Protein AF-A0A7V5UK46-F1 (afdb_monomer_lite)

Foldseek 3Di:
DDDDDDDDDDPPPPPPPPPPPDPPVCPVLVVVLVVLVVLLVVLLVLLQVLQVQLVVLVVVDPPPPPPPSPVSSVVSLVSSQVSLVVSLVSQVVNVVSDPDHDDPVVVVSSPCSSCVSVVVVVVVVVD

pLDDT: mean 83.52, std 14.45, range [47.12, 97.06]

Radius of gyration: 27.58 Å; chains: 1; bounding box: 98×48×51 Å

Structure (mmCIF, N/CA/C/O backbone):
data_AF-A0A7V5UK46-F1
#
_entry.id   AF-A0A7V5UK46-F1
#
loop_
_atom_site.group_PDB
_atom_site.id
_atom_site.type_symbol
_atom_site.label_atom_id
_atom_site.label_alt_id
_atom_site.label_comp_id
_atom_site.label_asym_id
_atom_site.label_entity_id
_atom_site.label_seq_id
_atom_site.pdbx_PDB_ins_code
_atom_site.Cartn_x
_atom_site.Cartn_y
_atom_site.Cartn_z
_atom_site.occupancy
_atom_site.B_iso_or_equiv
_atom_site.auth_seq_id
_atom_site.auth_comp_id
_atom_site.auth_asym_id
_atom_site.auth_atom_id
_atom_site.pdbx_PDB_model_num
ATOM 1 N N . MET A 1 1 ? -76.434 32.310 26.514 1.00 47.12 1 MET A N 1
ATOM 2 C CA . MET A 1 1 ? -75.711 31.251 25.765 1.00 47.12 1 MET A CA 1
ATOM 3 C C . MET A 1 1 ? -74.793 31.930 24.742 1.00 47.12 1 MET A C 1
ATOM 5 O O . MET A 1 1 ? -75.267 32.374 23.716 1.00 47.12 1 MET A O 1
ATOM 9 N N . SER A 1 2 ? -73.581 32.357 25.099 1.00 61.62 2 SER A N 1
ATOM 10 C CA . SER A 1 2 ? -72.317 31.595 25.098 1.00 61.62 2 SER A CA 1
ATOM 11 C C . SER A 1 2 ? -71.943 30.988 23.733 1.00 61.62 2 SER A C 1
ATOM 13 O O . SER A 1 2 ? -72.336 29.866 23.425 1.00 61.62 2 SER A O 1
ATOM 15 N N . ARG A 1 3 ? -71.132 31.702 22.932 1.00 56.75 3 ARG A N 1
ATOM 16 C CA . ARG A 1 3 ? -70.264 31.085 21.913 1.00 56.75 3 ARG A CA 1
ATOM 17 C C . ARG A 1 3 ? -68.846 31.657 21.991 1.00 56.75 3 ARG A C 1
ATOM 19 O O . ARG A 1 3 ? -68.594 32.849 21.865 1.00 56.75 3 ARG A O 1
ATOM 26 N N . LYS A 1 4 ? -67.960 30.718 22.300 1.00 59.72 4 LYS A N 1
ATOM 27 C CA . LYS A 1 4 ? -66.583 30.776 22.787 1.00 59.72 4 LYS A CA 1
ATOM 28 C C . LYS A 1 4 ? -65.601 31.147 21.665 1.00 59.72 4 LYS A C 1
ATOM 30 O O . LYS A 1 4 ? -65.616 30.521 20.607 1.00 59.72 4 LYS A O 1
ATOM 35 N N . LYS A 1 5 ? -64.730 32.132 21.917 1.00 61.88 5 LYS A N 1
ATOM 36 C CA . LYS A 1 5 ? -63.604 32.529 21.050 1.00 61.88 5 LYS A CA 1
ATOM 37 C C . LYS A 1 5 ? -62.607 31.368 20.911 1.00 61.88 5 LYS A C 1
ATOM 39 O O . LYS A 1 5 ? -62.155 30.830 21.919 1.00 61.88 5 LYS A O 1
ATOM 44 N N . ARG A 1 6 ? -62.251 30.996 19.676 1.00 60.44 6 ARG A N 1
ATOM 45 C CA . ARG A 1 6 ? -61.139 30.079 19.370 1.00 60.44 6 ARG A CA 1
ATOM 46 C C . ARG A 1 6 ? -59.929 30.902 18.937 1.00 60.44 6 ARG A C 1
ATOM 48 O O . ARG A 1 6 ? -59.881 31.400 17.820 1.00 60.44 6 ARG A O 1
ATOM 55 N N . THR A 1 7 ? -58.972 31.047 19.842 1.00 58.59 7 THR A N 1
ATOM 56 C CA . THR A 1 7 ? -57.622 31.539 19.568 1.00 58.59 7 THR A CA 1
ATOM 57 C C . THR A 1 7 ? -56.774 30.377 19.060 1.00 58.59 7 THR A C 1
ATOM 59 O O . THR A 1 7 ? -56.505 29.412 19.773 1.00 58.59 7 THR A O 1
ATOM 62 N N . THR A 1 8 ? -56.383 30.442 17.793 1.00 60.94 8 THR A N 1
ATOM 63 C CA . THR A 1 8 ? -55.507 29.470 17.135 1.00 60.94 8 THR A CA 1
ATOM 64 C C . THR A 1 8 ? -54.071 29.697 17.602 1.00 60.94 8 THR A C 1
ATOM 66 O O . THR A 1 8 ? -53.369 30.589 17.127 1.00 60.94 8 THR A O 1
ATOM 69 N N . GLY A 1 9 ? -53.645 28.895 18.578 1.00 54.38 9 GLY A N 1
ATOM 70 C CA . GLY A 1 9 ? -52.263 28.828 19.039 1.00 54.38 9 GLY A CA 1
ATOM 71 C C . GLY A 1 9 ? -51.350 28.324 17.924 1.00 54.38 9 GLY A C 1
ATOM 72 O O . GLY A 1 9 ? -51.448 27.180 17.482 1.00 54.38 9 GLY A O 1
ATOM 73 N N . ARG A 1 10 ? -50.459 29.198 17.458 1.00 59.38 10 ARG A N 1
ATOM 74 C CA . ARG A 1 10 ? -49.417 28.895 16.478 1.00 59.38 10 ARG A CA 1
ATOM 75 C C . ARG A 1 10 ? -48.348 28.049 17.181 1.00 59.38 10 ARG A C 1
ATOM 77 O O . ARG A 1 10 ? -47.556 28.563 17.964 1.00 59.38 10 ARG A O 1
ATOM 84 N N . SER A 1 11 ? -48.374 26.740 16.943 1.00 59.72 11 SER A N 1
ATOM 85 C CA . SER A 1 11 ? -47.378 25.796 17.458 1.00 59.72 11 SER A CA 1
ATOM 86 C C . SER A 1 11 ? -46.022 26.083 16.811 1.00 59.72 11 SER A C 1
ATOM 88 O O . SER A 1 11 ? -45.783 25.760 15.646 1.00 59.72 11 SER A O 1
ATOM 90 N N . VAL A 1 12 ? -45.139 26.747 17.558 1.00 63.16 12 VAL A N 1
ATOM 91 C CA . VAL A 1 12 ? -43.734 26.924 17.189 1.00 63.16 12 VAL A CA 1
ATOM 92 C C . VAL A 1 12 ? -43.072 25.556 17.301 1.00 63.16 12 VAL A C 1
ATOM 94 O O . VAL A 1 12 ? -42.754 25.085 18.394 1.00 63.16 12 VAL A O 1
ATOM 97 N N . LYS A 1 13 ? -42.880 24.899 16.152 1.00 62.84 13 LYS A N 1
ATOM 98 C CA . LYS A 1 13 ? -42.123 23.652 16.019 1.00 62.84 13 LYS A CA 1
ATOM 99 C C . LYS A 1 13 ? -40.653 23.965 16.308 1.00 62.84 13 LYS A C 1
ATOM 101 O O . LYS A 1 13 ? -39.861 24.233 15.408 1.00 62.84 13 LYS A O 1
ATOM 106 N N . ARG A 1 14 ? -40.316 24.008 17.599 1.00 61.91 14 ARG A N 1
ATOM 107 C CA . ARG A 1 14 ? -38.967 24.194 18.130 1.00 61.91 14 ARG A CA 1
ATOM 108 C C . ARG A 1 14 ? -38.147 22.982 17.702 1.00 61.91 14 ARG A C 1
ATOM 110 O O . ARG A 1 14 ? -38.155 21.947 18.363 1.00 61.91 14 ARG A O 1
ATOM 117 N N . SER A 1 15 ? -37.510 23.113 16.540 1.00 60.34 15 SER A N 1
ATOM 118 C CA . SER A 1 15 ? -36.488 22.206 16.038 1.00 60.34 15 SER A CA 1
ATOM 119 C C . SER A 1 15 ? -35.429 22.060 17.127 1.00 60.34 15 SER A C 1
ATOM 121 O O . SER A 1 15 ? -34.612 22.956 17.348 1.00 60.34 15 SER A O 1
ATOM 123 N N . ARG A 1 16 ? -35.508 20.957 17.880 1.00 62.19 16 ARG A N 1
ATOM 124 C CA . ARG A 1 16 ? -34.426 20.471 18.731 1.00 62.19 16 ARG A CA 1
ATOM 125 C C . ARG A 1 16 ? -33.286 20.122 17.788 1.00 62.19 16 ARG A C 1
ATOM 127 O O . ARG A 1 16 ? -33.194 19.006 17.288 1.00 62.19 16 ARG A O 1
ATOM 134 N N . ARG A 1 17 ? -32.434 21.109 17.526 1.00 59.94 17 ARG A N 1
ATOM 135 C CA . ARG A 1 17 ? -31.079 20.870 17.058 1.00 59.94 17 ARG A CA 1
ATOM 136 C C . ARG A 1 17 ? -30.379 20.179 18.219 1.00 59.94 17 ARG A C 1
ATOM 138 O O . ARG A 1 17 ? -29.975 20.822 19.183 1.00 59.94 17 ARG A O 1
ATOM 145 N N . THR A 1 18 ? -30.375 18.854 18.175 1.00 57.09 18 THR A N 1
ATOM 146 C CA . THR A 1 18 ? -29.608 18.008 19.078 1.00 57.09 18 THR A CA 1
ATOM 147 C C . THR A 1 18 ? -28.143 18.246 18.745 1.00 57.09 18 THR A C 1
ATOM 149 O O . THR A 1 18 ? -27.543 17.537 17.945 1.00 57.09 18 THR A O 1
ATOM 152 N N . THR A 1 19 ? -27.580 19.319 19.293 1.00 57.97 19 THR A N 1
ATOM 153 C CA . THR A 1 19 ? -26.137 19.448 19.435 1.00 57.97 19 THR A CA 1
ATOM 154 C C . THR A 1 19 ? -25.753 18.358 20.420 1.00 57.97 19 THR A C 1
ATOM 156 O O . THR A 1 19 ? -25.953 18.499 21.624 1.00 57.97 19 THR A O 1
ATOM 159 N N . VAL A 1 20 ? -25.331 17.213 19.887 1.00 62.09 20 VAL A N 1
ATOM 160 C CA . VAL A 1 20 ? -24.745 16.130 20.668 1.00 62.09 20 VAL A CA 1
ATOM 161 C C . VAL A 1 20 ? -23.467 16.704 21.268 1.00 62.09 20 VAL A C 1
ATOM 163 O O . VAL A 1 20 ? -22.437 16.779 20.605 1.00 62.09 20 VAL A O 1
ATOM 166 N N . SER A 1 21 ? -23.556 17.199 22.502 1.00 55.44 21 SER A N 1
ATOM 167 C CA . SER A 1 21 ? -22.386 17.478 23.325 1.00 55.44 21 SER A CA 1
ATOM 168 C C . SER A 1 21 ? -21.695 16.145 23.574 1.00 55.44 21 SER A C 1
ATOM 170 O O . SER A 1 21 ? -22.106 15.372 24.436 1.00 55.44 21 SER A O 1
ATOM 172 N N . GLN A 1 22 ? -20.689 15.850 22.755 1.00 59.94 22 GLN A N 1
ATOM 173 C CA . GLN A 1 22 ? -19.791 14.721 22.954 1.00 59.94 22 GLN A CA 1
ATOM 174 C C . GLN A 1 22 ? -19.091 14.918 24.315 1.00 59.94 22 GLN A C 1
ATOM 176 O O . GLN A 1 22 ? -18.497 15.979 24.534 1.00 59.94 22 GLN A O 1
ATOM 181 N N . PRO A 1 23 ? -19.189 13.971 25.264 1.00 55.94 23 PRO A N 1
ATOM 182 C CA . PRO A 1 23 ? -18.512 14.088 26.550 1.00 55.94 23 PRO A CA 1
ATOM 183 C C . PRO A 1 23 ? -16.993 14.113 26.337 1.00 55.94 23 PRO A C 1
ATOM 185 O O . PRO A 1 23 ? -16.429 13.231 25.693 1.00 55.94 23 PRO A O 1
ATOM 188 N N . ALA A 1 24 ? -16.325 15.125 26.898 1.00 61.69 24 ALA A N 1
ATOM 189 C CA . ALA A 1 24 ? -14.895 15.399 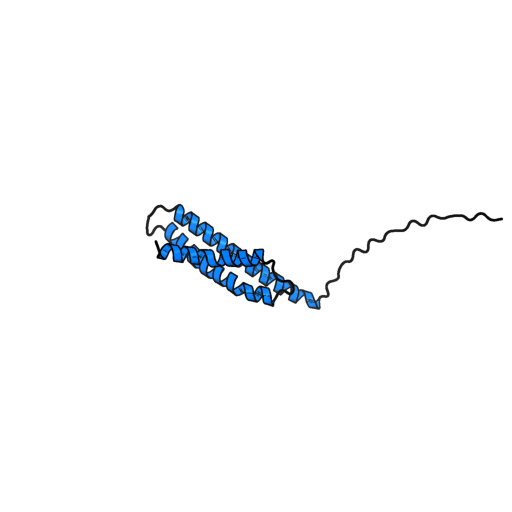26.713 1.00 61.69 24 ALA A CA 1
ATOM 190 C C . ALA A 1 24 ? -13.959 14.246 27.140 1.00 61.69 24 ALA A C 1
ATOM 192 O O . ALA A 1 24 ? -12.799 14.226 26.744 1.00 61.69 24 ALA A O 1
ATOM 193 N N . ILE A 1 25 ? -14.468 13.262 27.889 1.00 54.94 25 ILE A N 1
ATOM 194 C CA . ILE A 1 25 ? -13.723 12.080 28.348 1.00 54.94 25 ILE A CA 1
ATOM 195 C C . ILE A 1 25 ? -13.518 11.050 27.209 1.00 54.94 25 ILE A C 1
ATOM 197 O O . ILE A 1 25 ? -12.598 10.248 27.283 1.00 54.94 25 ILE A O 1
ATOM 201 N N . GLY A 1 26 ? -14.287 11.119 26.109 1.00 57.91 26 GLY A N 1
ATOM 202 C CA . GLY A 1 26 ? -14.106 10.270 24.914 1.00 57.91 26 GLY A CA 1
ATOM 203 C C . GLY A 1 26 ? -13.377 10.939 23.737 1.00 57.91 26 GLY A C 1
ATOM 204 O O . GLY A 1 26 ? -13.132 10.303 22.716 1.00 57.91 26 GLY A O 1
ATOM 205 N N . ALA A 1 27 ? -13.029 12.226 23.846 1.00 65.62 27 ALA A N 1
ATOM 206 C CA . ALA A 1 27 ? -12.498 12.991 22.716 1.00 65.62 27 ALA A CA 1
ATOM 207 C C . ALA A 1 27 ? -11.055 12.607 22.332 1.00 65.62 27 ALA A C 1
ATOM 209 O O . ALA A 1 27 ? -10.675 12.739 21.169 1.00 65.62 27 ALA A O 1
ATOM 210 N N . GLU A 1 28 ? -10.233 12.140 23.278 1.00 70.88 28 GLU A N 1
ATOM 211 C CA . GLU A 1 28 ? -8.868 11.680 22.973 1.00 70.88 28 GLU A CA 1
ATOM 212 C C . GLU A 1 28 ? -8.835 10.286 22.342 1.00 70.88 28 GLU A C 1
ATOM 214 O O . GLU A 1 28 ? -8.032 10.037 21.439 1.00 70.88 28 GLU A O 1
ATOM 219 N N . GLU A 1 29 ? -9.713 9.387 22.786 1.00 68.81 29 GLU A N 1
ATOM 220 C CA . GLU A 1 29 ? -9.825 8.029 22.251 1.00 68.81 29 GLU A CA 1
ATOM 221 C C . GLU A 1 29 ? -10.274 8.059 20.783 1.00 68.81 29 GLU A C 1
ATOM 223 O O . GLU A 1 29 ? -9.673 7.403 19.925 1.00 68.81 29 GLU A O 1
ATOM 228 N N . ASP A 1 30 ? -11.221 8.946 20.464 1.00 82.50 30 ASP A N 1
ATOM 229 C CA . ASP A 1 30 ? -11.676 9.170 19.093 1.00 82.50 30 ASP A CA 1
ATOM 230 C C . ASP A 1 30 ? -10.532 9.686 18.196 1.00 82.50 30 ASP A C 1
ATOM 232 O O . ASP A 1 30 ? -10.280 9.146 17.116 1.00 82.50 30 ASP A O 1
ATOM 236 N N . ARG A 1 31 ? -9.722 10.642 18.683 1.00 86.62 31 ARG A N 1
ATOM 237 C CA . ARG A 1 31 ? -8.564 11.182 17.939 1.00 86.62 31 ARG A CA 1
ATOM 238 C C . ARG A 1 31 ? -7.522 10.120 17.606 1.00 86.62 31 ARG A C 1
ATOM 240 O O . ARG A 1 31 ? -6.983 10.139 16.499 1.00 86.62 31 ARG A O 1
ATOM 247 N N . ARG A 1 32 ? -7.230 9.200 18.531 1.00 88.06 32 ARG A N 1
ATOM 248 C CA . ARG A 1 32 ? -6.271 8.107 18.285 1.00 88.06 32 ARG A CA 1
ATOM 249 C C . ARG A 1 32 ? -6.778 7.162 17.200 1.00 88.06 32 ARG A C 1
ATOM 251 O O . ARG A 1 32 ? -6.009 6.801 16.309 1.00 88.06 32 ARG A O 1
ATOM 258 N N . SER A 1 33 ? -8.066 6.817 17.232 1.00 88.38 33 SER A N 1
ATOM 259 C CA . SER A 1 33 ? -8.680 5.954 16.216 1.00 88.38 33 SER A CA 1
ATOM 260 C C . SER A 1 33 ? -8.664 6.599 14.825 1.00 88.38 33 SER A C 1
ATOM 262 O O . SER A 1 33 ? -8.306 5.953 13.830 1.00 88.38 33 SER A O 1
ATOM 264 N N . VAL A 1 34 ? -8.950 7.902 14.754 1.00 90.06 34 VAL A N 1
ATOM 265 C CA . VAL A 1 34 ? -8.898 8.680 13.513 1.00 90.06 34 VAL A CA 1
ATOM 266 C C . VAL A 1 34 ? -7.465 8.759 12.997 1.00 90.06 34 VAL A C 1
ATOM 268 O O . VAL A 1 34 ? -7.227 8.425 11.837 1.00 90.06 34 VAL A O 1
ATOM 271 N N . ALA A 1 35 ? -6.502 9.114 13.851 1.00 92.75 35 ALA A N 1
ATOM 272 C CA . ALA A 1 35 ? -5.095 9.216 13.472 1.00 92.75 35 ALA A CA 1
ATOM 273 C C . ALA A 1 35 ? -4.536 7.880 12.961 1.00 92.75 35 ALA A C 1
ATOM 275 O O . ALA A 1 35 ? -3.890 7.857 11.915 1.00 92.75 35 ALA A O 1
ATOM 276 N N . ALA A 1 36 ? -4.838 6.763 13.634 1.00 93.44 36 ALA A N 1
ATOM 277 C CA . ALA A 1 36 ? -4.415 5.434 13.193 1.00 93.44 36 ALA A 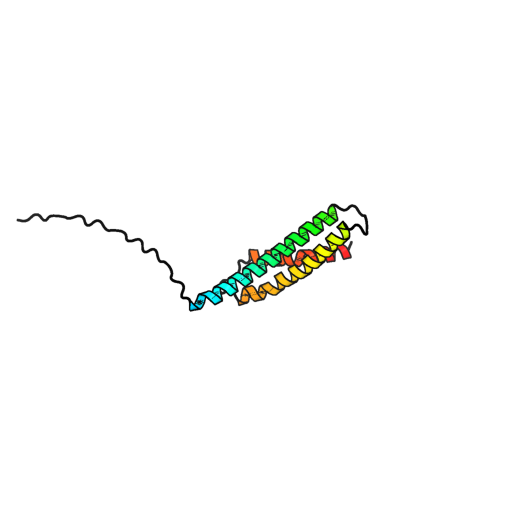CA 1
ATOM 278 C C . ALA A 1 36 ? -5.001 5.075 11.819 1.00 93.44 36 ALA A C 1
ATOM 280 O O . ALA A 1 36 ? -4.295 4.553 10.960 1.00 93.44 36 ALA A O 1
ATOM 281 N N . THR A 1 37 ? -6.274 5.405 11.582 1.00 92.81 37 THR A N 1
ATOM 282 C CA . THR A 1 37 ? -6.932 5.142 10.292 1.00 92.81 37 THR A CA 1
ATOM 283 C C . THR A 1 37 ? -6.347 5.996 9.174 1.00 92.81 37 THR A C 1
ATOM 285 O O . THR A 1 37 ? -6.102 5.494 8.081 1.00 92.81 37 THR A O 1
ATOM 288 N N . VAL A 1 38 ? -6.122 7.285 9.434 1.00 94.38 38 VAL A N 1
ATOM 289 C CA . VAL A 1 38 ? -5.534 8.203 8.452 1.00 94.38 38 VAL A CA 1
ATOM 290 C C . VAL A 1 38 ? -4.097 7.795 8.152 1.00 94.38 38 VAL A C 1
ATOM 292 O O . VAL A 1 38 ? -3.741 7.702 6.984 1.00 94.38 38 VAL A O 1
ATOM 295 N N . GLY A 1 39 ? -3.296 7.475 9.171 1.00 94.81 39 GLY A N 1
ATOM 296 C CA . GLY A 1 39 ? -1.934 6.970 8.989 1.00 94.81 39 GLY A CA 1
ATOM 297 C C . GLY A 1 39 ? -1.900 5.690 8.153 1.00 94.81 39 GLY A C 1
ATOM 298 O O . GLY A 1 39 ? -1.120 5.591 7.210 1.00 94.81 39 GLY A O 1
ATOM 299 N N . TRP A 1 40 ? -2.811 4.756 8.426 1.00 95.81 40 TRP A N 1
ATOM 300 C CA . TRP A 1 40 ? -2.961 3.521 7.657 1.00 95.81 40 TRP A CA 1
ATOM 301 C C . TRP A 1 40 ? -3.325 3.771 6.184 1.00 95.81 40 TRP A C 1
ATOM 303 O O . TRP A 1 40 ? -2.696 3.208 5.286 1.00 95.81 40 TRP A O 1
ATOM 313 N N . LEU A 1 41 ? -4.292 4.655 5.918 1.00 96.12 41 LEU A N 1
ATOM 314 C CA . LEU A 1 41 ? -4.697 5.012 4.554 1.00 96.12 41 LEU A CA 1
ATOM 315 C C . LEU A 1 41 ? -3.612 5.797 3.808 1.00 96.12 41 LEU A C 1
ATOM 317 O O . LEU A 1 41 ? -3.397 5.555 2.623 1.00 96.12 41 LEU A O 1
ATOM 321 N N . LEU A 1 42 ? -2.911 6.707 4.487 1.00 96.25 42 LEU A N 1
ATOM 322 C CA . LEU A 1 42 ? -1.795 7.456 3.910 1.00 96.25 42 LEU A CA 1
ATOM 323 C C . LEU A 1 42 ? -0.618 6.539 3.578 1.00 96.25 42 LEU A C 1
ATOM 325 O O . LEU A 1 42 ? -0.016 6.709 2.521 1.00 96.25 42 LEU A O 1
ATOM 329 N N . ALA A 1 43 ? -0.324 5.548 4.425 1.00 94.31 43 ALA A N 1
ATOM 330 C CA . ALA A 1 43 ? 0.686 4.538 4.131 1.00 94.31 43 ALA A CA 1
ATOM 331 C C . ALA A 1 43 ? 0.318 3.753 2.863 1.00 94.31 43 ALA A C 1
ATOM 333 O O . ALA A 1 43 ? 1.130 3.672 1.945 1.00 94.31 43 ALA A O 1
ATOM 334 N N . ALA A 1 44 ? -0.926 3.269 2.760 1.00 95.19 44 ALA A N 1
ATOM 335 C CA . ALA A 1 44 ? -1.403 2.578 1.562 1.00 95.19 44 ALA A CA 1
ATOM 336 C C . ALA A 1 44 ? -1.351 3.475 0.309 1.00 95.19 44 ALA A C 1
ATOM 338 O O . ALA A 1 44 ? -0.907 3.035 -0.750 1.00 95.19 44 ALA A O 1
ATOM 339 N N . LEU A 1 45 ? -1.753 4.744 0.419 1.00 96.38 45 LEU A N 1
ATOM 340 C CA . LEU A 1 45 ? -1.704 5.693 -0.694 1.00 96.38 45 LEU A CA 1
ATOM 341 C C . LEU A 1 45 ? -0.263 5.975 -1.143 1.00 96.38 45 LEU A C 1
ATOM 343 O O . LEU A 1 45 ? 0.008 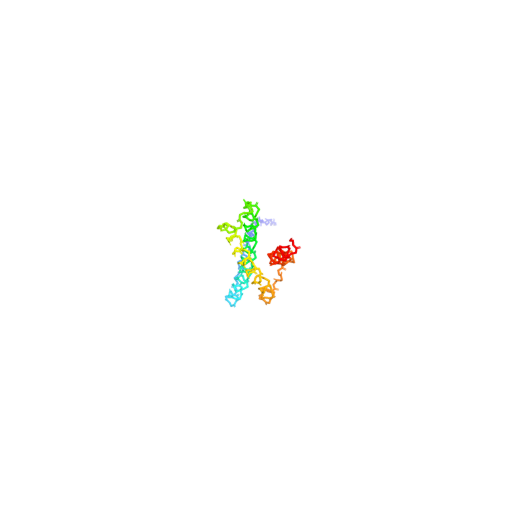5.989 -2.342 1.00 96.38 45 LEU A O 1
ATOM 347 N N . ALA A 1 46 ? 0.664 6.157 -0.200 1.00 95.44 46 ALA A N 1
ATOM 348 C CA . ALA A 1 46 ? 2.081 6.346 -0.496 1.00 95.44 46 ALA A CA 1
ATOM 349 C C . ALA A 1 46 ? 2.667 5.124 -1.218 1.00 95.44 46 ALA A C 1
ATOM 351 O O . ALA A 1 46 ? 3.366 5.285 -2.219 1.00 95.44 46 ALA A O 1
ATOM 352 N N . THR A 1 47 ? 2.323 3.910 -0.775 1.00 96.38 47 THR A N 1
ATOM 353 C CA . THR A 1 47 ? 2.697 2.665 -1.461 1.00 96.38 47 THR A CA 1
ATOM 354 C C . THR A 1 47 ? 2.149 2.612 -2.881 1.00 96.38 47 THR A C 1
ATOM 356 O O . THR A 1 47 ? 2.890 2.282 -3.808 1.00 96.38 47 THR A O 1
ATOM 359 N N . LEU A 1 48 ? 0.871 2.952 -3.071 1.00 95.94 48 LEU A N 1
ATOM 360 C CA . LEU A 1 48 ? 0.236 2.948 -4.387 1.00 95.94 48 LEU A CA 1
ATOM 361 C C . LEU A 1 48 ? 0.938 3.919 -5.340 1.00 95.94 48 LEU A C 1
ATOM 363 O O .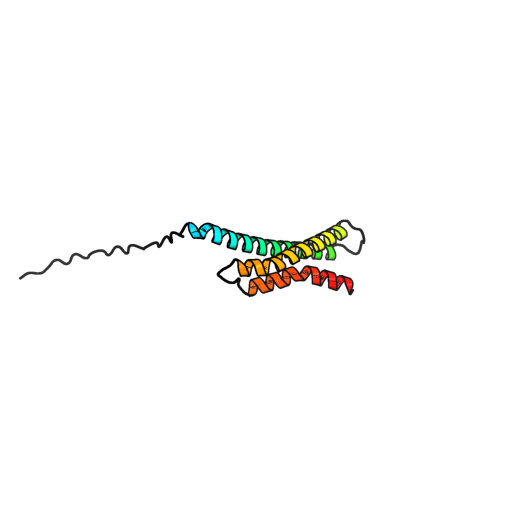 LEU A 1 48 ? 1.317 3.531 -6.443 1.00 95.94 48 LEU A O 1
ATOM 367 N N . LEU A 1 49 ? 1.151 5.161 -4.900 1.00 97.06 49 LEU A N 1
ATOM 368 C CA . LEU A 1 49 ? 1.817 6.188 -5.696 1.00 97.06 49 LEU A CA 1
ATOM 369 C C . LEU A 1 49 ? 3.256 5.793 -6.032 1.00 97.06 49 LEU A C 1
ATOM 371 O O . LEU A 1 49 ? 3.637 5.847 -7.199 1.00 97.06 49 LEU A O 1
ATOM 375 N N . GLY A 1 50 ? 4.035 5.343 -5.046 1.00 94.06 50 GLY A N 1
ATOM 376 C CA . GLY A 1 50 ? 5.410 4.899 -5.272 1.00 94.06 50 GLY A CA 1
ATOM 377 C C . GLY A 1 50 ? 5.489 3.737 -6.265 1.00 94.06 50 GLY A C 1
ATOM 378 O O . GLY A 1 50 ? 6.331 3.748 -7.163 1.00 94.06 50 GLY A O 1
ATOM 379 N N . THR A 1 51 ? 4.555 2.786 -6.173 1.00 93.69 51 THR A N 1
ATOM 380 C CA . THR A 1 51 ? 4.481 1.635 -7.083 1.00 93.69 51 THR A CA 1
ATOM 381 C C . THR A 1 51 ? 4.118 2.065 -8.505 1.00 93.69 51 THR A C 1
ATOM 383 O O . THR A 1 51 ? 4.765 1.627 -9.455 1.00 93.69 51 THR A O 1
ATOM 386 N N . ILE A 1 52 ? 3.125 2.949 -8.667 1.00 95.62 52 ILE A N 1
ATOM 387 C CA . ILE A 1 52 ? 2.721 3.475 -9.981 1.00 95.62 52 ILE A CA 1
ATOM 388 C C . ILE A 1 52 ? 3.871 4.253 -10.621 1.00 95.62 52 ILE A C 1
ATOM 390 O O . ILE A 1 52 ? 4.208 3.991 -11.774 1.00 95.62 52 ILE A O 1
ATOM 394 N N . VAL A 1 53 ? 4.499 5.178 -9.888 1.00 94.62 53 VAL A N 1
ATOM 395 C CA . VAL A 1 53 ? 5.608 5.984 -10.419 1.00 94.62 53 VAL A CA 1
ATOM 396 C C . VAL A 1 53 ? 6.766 5.081 -10.829 1.00 94.62 53 VAL A C 1
ATOM 398 O O . VAL A 1 53 ? 7.283 5.224 -11.934 1.00 94.62 53 VAL A O 1
ATOM 401 N N . ALA A 1 54 ? 7.140 4.107 -9.998 1.00 91.94 54 ALA A N 1
ATOM 402 C CA . ALA A 1 54 ? 8.216 3.191 -10.346 1.00 91.94 54 ALA A CA 1
ATOM 403 C C . ALA A 1 54 ? 7.905 2.346 -11.589 1.00 91.94 54 ALA A C 1
ATOM 405 O O . ALA A 1 54 ? 8.791 2.143 -12.420 1.00 91.94 54 ALA A O 1
ATOM 406 N N . LEU A 1 55 ? 6.662 1.875 -11.742 1.00 90.94 55 LEU A N 1
ATOM 407 C CA . LEU A 1 55 ? 6.223 1.154 -12.939 1.00 90.94 55 LEU A CA 1
ATOM 408 C C . LEU A 1 55 ? 6.304 2.038 -14.183 1.00 90.94 55 LEU A C 1
ATOM 410 O O . LEU A 1 55 ? 6.889 1.620 -15.177 1.00 90.94 55 LEU A O 1
ATOM 414 N N . VAL A 1 56 ? 5.777 3.262 -14.118 1.00 92.31 56 VAL A N 1
ATOM 415 C CA . VAL A 1 56 ? 5.819 4.212 -15.239 1.00 92.31 56 VAL A CA 1
ATOM 416 C C . VAL A 1 56 ? 7.262 4.509 -15.644 1.00 92.31 56 VAL A C 1
ATOM 418 O O . VAL A 1 56 ? 7.583 4.422 -16.825 1.00 92.31 56 VAL A O 1
ATOM 421 N N . VAL A 1 57 ? 8.149 4.787 -14.683 1.00 89.94 57 VAL A N 1
ATOM 422 C CA . VAL A 1 57 ? 9.572 5.041 -14.964 1.00 89.94 57 VAL A CA 1
ATOM 423 C C . VAL A 1 57 ? 10.244 3.806 -15.569 1.00 89.94 57 VAL A C 1
ATOM 425 O O . VAL A 1 57 ? 10.996 3.935 -16.529 1.00 89.94 57 VAL A O 1
ATOM 428 N N . SER A 1 58 ? 9.934 2.609 -15.064 1.00 86.06 58 SER A N 1
ATOM 429 C CA . SER A 1 58 ? 10.496 1.357 -15.593 1.00 86.06 58 SER A CA 1
ATOM 430 C C . SER A 1 58 ? 10.042 1.066 -17.027 1.00 86.06 58 SER A C 1
ATOM 432 O O . SER A 1 58 ? 10.805 0.502 -17.799 1.00 86.06 58 SER A O 1
ATOM 434 N N . LEU A 1 59 ? 8.810 1.439 -17.386 1.00 86.38 59 LEU A N 1
ATOM 435 C CA . LEU A 1 59 ? 8.278 1.273 -18.743 1.00 86.38 59 LEU A CA 1
ATOM 436 C C . LEU A 1 59 ? 8.778 2.361 -19.704 1.00 86.38 59 LEU A C 1
ATOM 438 O O . LEU A 1 59 ? 8.900 2.113 -20.900 1.00 86.38 59 LEU A O 1
ATOM 442 N N . ALA A 1 60 ? 9.050 3.563 -19.193 1.00 86.31 60 ALA A N 1
ATOM 443 C CA . ALA A 1 60 ? 9.512 4.701 -19.983 1.00 86.31 60 ALA A CA 1
ATOM 444 C C . ALA A 1 60 ? 11.031 4.712 -20.224 1.00 86.31 60 ALA A C 1
ATOM 446 O O . ALA A 1 60 ? 11.491 5.453 -21.090 1.00 86.31 60 ALA A O 1
ATOM 447 N N . ALA A 1 61 ? 11.810 3.932 -19.469 1.00 78.19 61 ALA A N 1
ATOM 448 C CA . ALA A 1 61 ? 13.257 3.827 -19.623 1.00 78.19 61 ALA A CA 1
ATOM 449 C C . ALA A 1 61 ? 13.625 2.600 -20.486 1.00 78.19 61 ALA A C 1
ATOM 451 O O . ALA A 1 61 ? 13.726 1.491 -19.958 1.00 78.19 61 ALA A O 1
ATOM 452 N N . PRO A 1 62 ? 13.843 2.755 -21.807 1.00 62.06 62 PRO A N 1
ATOM 453 C CA . PRO A 1 62 ? 14.307 1.660 -22.650 1.00 62.06 62 PRO A CA 1
ATOM 454 C C . PRO A 1 62 ? 15.728 1.246 -22.238 1.00 62.06 62 PRO A C 1
ATOM 456 O O . PRO A 1 62 ? 16.684 1.989 -22.456 1.00 62.06 62 PRO A O 1
ATOM 459 N N . SER A 1 63 ? 15.833 0.077 -21.597 1.00 63.66 63 SER A N 1
ATOM 460 C CA . SER A 1 63 ? 16.987 -0.846 -21.527 1.00 63.66 63 SER A CA 1
ATOM 461 C C . SER A 1 63 ? 18.392 -0.298 -21.217 1.00 63.66 63 SER A C 1
ATOM 463 O O . SER A 1 63 ? 19.369 -1.023 -21.372 1.00 63.66 63 SER A O 1
ATOM 465 N N . THR A 1 64 ? 18.546 0.942 -20.760 1.00 58.81 64 THR A N 1
ATOM 466 C CA . THR A 1 64 ? 19.843 1.462 -20.306 1.00 58.81 64 THR A CA 1
ATOM 467 C C . THR A 1 64 ? 20.033 1.113 -18.837 1.00 58.81 64 THR A C 1
ATOM 469 O O . THR A 1 64 ? 19.687 1.886 -17.935 1.00 58.81 64 THR A O 1
ATOM 472 N N . GLU A 1 65 ? 20.558 -0.095 -18.609 1.00 65.56 65 GLU A N 1
ATOM 473 C CA . GLU A 1 65 ? 21.122 -0.496 -17.320 1.00 65.56 65 GLU A CA 1
ATOM 474 C C . GLU A 1 65 ? 22.041 0.620 -16.798 1.00 65.56 65 GLU A C 1
ATOM 476 O O . GLU A 1 65 ? 22.878 1.155 -17.526 1.00 65.56 65 GLU A O 1
ATOM 481 N N . GLY A 1 66 ? 21.831 1.033 -15.547 1.00 70.50 66 GLY A N 1
ATOM 482 C CA . GLY A 1 66 ? 22.614 2.096 -14.911 1.00 70.50 66 GLY A CA 1
ATOM 483 C C . GLY A 1 66 ? 22.143 3.531 -15.175 1.00 70.50 66 GLY A C 1
ATOM 484 O O . GLY A 1 66 ? 22.767 4.465 -14.670 1.00 70.50 66 GLY A O 1
ATOM 485 N N . SER A 1 67 ? 21.040 3.755 -15.901 1.00 85.38 67 SER A N 1
ATOM 486 C CA . SER A 1 67 ? 20.456 5.102 -15.972 1.00 85.38 67 SER A CA 1
ATOM 487 C C . SER A 1 67 ? 19.965 5.564 -14.590 1.00 85.38 67 SER A C 1
ATOM 489 O O . SER A 1 67 ? 19.423 4.787 -13.801 1.00 85.38 67 SER A O 1
ATOM 491 N N . MET A 1 68 ? 20.109 6.861 -14.289 1.00 87.75 68 MET A N 1
ATOM 492 C CA . MET A 1 68 ? 19.630 7.445 -13.024 1.00 87.75 68 MET A CA 1
ATOM 493 C C . MET A 1 68 ? 18.127 7.189 -12.800 1.00 87.75 68 MET A C 1
ATOM 495 O O . MET A 1 68 ? 17.683 7.027 -11.666 1.00 87.75 68 MET A O 1
ATOM 499 N N . LEU A 1 69 ? 17.352 7.105 -13.886 1.00 87.38 69 LEU A N 1
ATOM 500 C CA . LEU A 1 69 ? 15.928 6.772 -13.859 1.00 87.38 69 LEU A CA 1
ATOM 501 C C . LEU A 1 69 ? 15.672 5.319 -13.438 1.00 87.38 69 LEU A C 1
ATOM 503 O O . LEU A 1 69 ? 14.757 5.077 -12.651 1.00 87.38 69 LEU A O 1
ATOM 507 N N . ALA A 1 70 ? 16.485 4.367 -13.905 1.00 86.31 70 ALA A N 1
ATOM 508 C CA . ALA A 1 70 ? 16.384 2.970 -13.484 1.00 86.31 70 ALA A CA 1
ATOM 509 C C . ALA A 1 70 ? 16.666 2.823 -11.980 1.00 86.31 70 ALA A C 1
ATOM 511 O O . ALA A 1 70 ? 15.869 2.217 -11.263 1.00 86.31 70 ALA A O 1
ATOM 512 N N . LEU A 1 71 ? 17.725 3.472 -11.483 1.00 89.19 71 LEU A N 1
ATOM 513 C CA . LEU A 1 71 ? 18.036 3.493 -10.049 1.00 89.19 71 LEU A CA 1
ATOM 514 C C . LEU A 1 71 ? 16.899 4.122 -9.235 1.00 89.19 71 LEU A C 1
ATOM 516 O O . LEU A 1 71 ? 16.474 3.568 -8.222 1.00 89.19 71 LEU A O 1
ATOM 520 N N . LEU A 1 72 ? 16.356 5.256 -9.689 1.00 90.81 72 LEU A N 1
ATOM 521 C CA . LEU A 1 72 ? 15.220 5.907 -9.036 1.00 90.81 72 LEU A CA 1
ATOM 522 C C . LEU A 1 72 ? 14.002 4.973 -8.943 1.00 90.81 72 LEU A C 1
ATOM 524 O O . LEU A 1 72 ? 13.371 4.901 -7.886 1.00 90.81 72 LEU A O 1
ATOM 528 N N . ALA A 1 73 ? 13.684 4.240 -10.014 1.00 90.12 73 ALA A N 1
ATOM 529 C CA . ALA A 1 73 ? 12.588 3.273 -10.017 1.00 90.12 73 ALA A CA 1
ATOM 530 C C . ALA A 1 73 ? 12.814 2.138 -9.004 1.00 90.12 73 ALA A C 1
ATOM 532 O O . ALA A 1 73 ? 11.877 1.746 -8.304 1.00 90.12 73 ALA A O 1
ATOM 533 N N . GLU A 1 74 ? 14.044 1.640 -8.874 1.00 90.69 74 GLU A N 1
ATOM 534 C CA . GLU A 1 74 ? 14.386 0.633 -7.864 1.00 90.69 74 GLU A CA 1
ATOM 535 C C . GLU A 1 74 ? 14.232 1.166 -6.438 1.00 90.69 74 GLU A C 1
ATOM 537 O O . GLU A 1 74 ? 13.584 0.518 -5.609 1.00 90.69 74 GLU A O 1
ATOM 542 N N . TYR A 1 75 ? 14.741 2.369 -6.158 1.00 93.75 75 TYR A N 1
ATOM 543 C CA . TYR A 1 75 ? 14.578 3.009 -4.850 1.00 93.75 75 TYR A CA 1
ATOM 544 C C . TYR A 1 75 ? 13.102 3.233 -4.505 1.00 93.75 75 TYR A C 1
ATOM 546 O O . TYR A 1 75 ? 12.679 2.935 -3.384 1.00 93.75 75 TYR A O 1
ATOM 554 N N . LEU A 1 76 ? 12.294 3.691 -5.466 1.00 93.69 76 LEU A N 1
ATOM 555 C CA . LEU A 1 76 ? 10.849 3.853 -5.293 1.00 93.69 76 LEU A CA 1
ATOM 556 C C . LEU A 1 76 ? 10.153 2.518 -5.006 1.00 93.69 76 LEU A C 1
ATOM 558 O O . LEU A 1 76 ? 9.284 2.471 -4.134 1.00 93.69 76 LEU A O 1
ATOM 562 N N . LEU A 1 77 ? 10.538 1.422 -5.670 1.00 92.62 77 LEU A N 1
ATOM 563 C CA . LEU A 1 77 ? 9.991 0.091 -5.374 1.00 92.62 77 LEU A CA 1
ATOM 564 C C . LEU A 1 77 ? 10.397 -0.406 -3.986 1.00 92.62 77 LEU A C 1
ATOM 566 O O . LEU A 1 77 ? 9.570 -0.986 -3.283 1.00 92.62 77 LEU A O 1
ATOM 570 N N . VAL A 1 78 ? 11.640 -0.179 -3.558 1.00 94.38 78 VAL A N 1
ATOM 571 C CA . VAL A 1 78 ? 12.090 -0.510 -2.195 1.00 94.38 78 VAL A CA 1
ATOM 572 C C . VAL A 1 78 ? 11.279 0.275 -1.160 1.00 94.38 78 VAL A C 1
ATOM 574 O O . VAL A 1 78 ? 10.702 -0.327 -0.253 1.00 94.38 78 VAL A O 1
ATOM 577 N N . ALA A 1 79 ? 11.151 1.592 -1.328 1.00 94.62 79 ALA A N 1
ATOM 578 C CA . ALA A 1 79 ? 10.349 2.436 -0.444 1.00 94.62 79 ALA A CA 1
ATOM 579 C C . ALA A 1 79 ? 8.863 2.021 -0.437 1.00 94.62 79 ALA A C 1
ATOM 581 O O . ALA A 1 79 ? 8.217 1.992 0.616 1.00 94.62 79 ALA A O 1
ATOM 582 N N . SER A 1 80 ? 8.326 1.629 -1.595 1.00 94.56 80 SER A N 1
ATOM 583 C CA . SER A 1 80 ? 6.956 1.118 -1.722 1.00 94.56 80 SER A CA 1
ATOM 584 C C . SER A 1 80 ? 6.770 -0.204 -0.978 1.00 94.56 80 SER A C 1
ATOM 586 O O . SER A 1 80 ? 5.766 -0.378 -0.296 1.00 94.56 80 SER A O 1
ATOM 588 N N . ARG A 1 81 ? 7.747 -1.120 -1.012 1.00 95.44 81 ARG A N 1
ATOM 589 C CA . ARG A 1 81 ? 7.693 -2.367 -0.226 1.00 95.44 81 ARG A CA 1
ATOM 590 C C . ARG A 1 81 ? 7.669 -2.103 1.277 1.00 95.44 81 ARG A C 1
ATOM 592 O O . ARG A 1 81 ? 6.869 -2.720 1.978 1.00 95.44 81 ARG A O 1
ATOM 599 N N . ILE A 1 82 ? 8.508 -1.183 1.758 1.00 96.44 82 ILE A N 1
ATOM 600 C CA . ILE A 1 82 ? 8.572 -0.824 3.184 1.00 96.44 82 ILE A CA 1
ATOM 601 C C . ILE A 1 82 ? 7.255 -0.180 3.625 1.00 96.44 82 ILE A C 1
ATOM 603 O O . ILE A 1 82 ? 6.646 -0.629 4.594 1.00 96.44 82 ILE A O 1
ATOM 607 N N . SER A 1 83 ? 6.774 0.829 2.894 1.00 94.12 83 SER A N 1
ATOM 608 C CA . SER A 1 83 ? 5.489 1.478 3.198 1.00 94.12 83 SER A CA 1
ATOM 609 C C . SER A 1 83 ? 4.311 0.503 3.108 1.00 94.12 83 SER A C 1
ATOM 611 O O . SER A 1 83 ? 3.438 0.529 3.974 1.00 94.12 83 SER A O 1
ATOM 613 N N . GLY A 1 84 ? 4.326 -0.413 2.134 1.00 94.00 84 GLY A N 1
ATOM 614 C CA . GLY A 1 84 ? 3.303 -1.442 1.973 1.00 94.00 84 GLY A CA 1
ATOM 615 C C . GLY A 1 84 ? 3.288 -2.410 3.149 1.00 94.00 84 GLY A C 1
ATOM 616 O O . GLY A 1 84 ? 2.225 -2.697 3.694 1.00 94.00 84 GLY A O 1
ATOM 617 N N . ALA A 1 85 ? 4.462 -2.844 3.614 1.00 95.44 85 ALA A N 1
ATOM 618 C CA . ALA A 1 85 ? 4.587 -3.664 4.816 1.00 95.44 85 ALA A CA 1
ATOM 619 C C . ALA A 1 85 ? 4.063 -2.931 6.061 1.00 95.44 85 ALA A C 1
ATOM 621 O O . ALA A 1 85 ? 3.309 -3.513 6.838 1.00 95.44 85 ALA A O 1
ATOM 622 N N . VAL A 1 86 ? 4.388 -1.644 6.222 1.00 95.00 86 VAL A N 1
ATOM 623 C CA . VAL A 1 86 ? 3.853 -0.814 7.315 1.00 95.00 86 VAL A CA 1
ATOM 624 C C . VAL A 1 86 ? 2.327 -0.715 7.237 1.00 95.00 86 VAL A C 1
ATOM 626 O O . VAL A 1 86 ? 1.658 -0.900 8.253 1.00 95.00 86 VAL A O 1
ATOM 629 N N . ALA A 1 87 ? 1.755 -0.493 6.050 1.00 94.44 87 ALA A N 1
ATOM 630 C CA . ALA A 1 87 ? 0.306 -0.445 5.862 1.00 94.44 87 ALA A CA 1
ATOM 631 C C . ALA A 1 87 ? -0.364 -1.781 6.238 1.00 94.44 87 ALA A C 1
ATOM 633 O O . ALA A 1 87 ? -1.374 -1.797 6.944 1.00 94.44 87 ALA A O 1
ATOM 634 N N . LEU A 1 88 ? 0.222 -2.914 5.838 1.00 95.00 88 LEU A N 1
ATOM 635 C CA . LEU A 1 88 ? -0.274 -4.242 6.207 1.00 95.00 88 LEU A CA 1
ATOM 636 C C . LEU A 1 88 ? -0.199 -4.474 7.722 1.00 95.00 88 LEU A C 1
ATOM 638 O O . LEU A 1 88 ? -1.198 -4.881 8.319 1.00 95.00 88 LEU A O 1
ATOM 642 N N . LEU A 1 89 ? 0.930 -4.141 8.353 1.00 95.69 89 LEU A N 1
ATOM 643 C CA . LEU A 1 89 ? 1.140 -4.270 9.801 1.00 95.69 89 LEU A CA 1
ATOM 644 C C . LEU A 1 89 ? 0.241 -3.343 10.627 1.00 95.69 89 LEU A C 1
ATOM 646 O O . LEU A 1 89 ? -0.149 -3.700 11.737 1.00 95.69 89 LEU A O 1
ATOM 650 N N . MET A 1 90 ? -0.138 -2.179 10.096 1.00 93.12 90 MET A N 1
ATOM 651 C CA . MET A 1 90 ? -1.102 -1.292 10.751 1.00 93.12 90 MET A CA 1
ATOM 652 C C . MET A 1 90 ? -2.539 -1.817 10.693 1.00 93.12 90 MET A C 1
ATOM 654 O O . MET A 1 90 ? -3.366 -1.386 11.493 1.00 93.12 90 MET A O 1
ATOM 658 N N . THR A 1 91 ? -2.856 -2.767 9.811 1.00 93.06 91 THR A N 1
ATOM 659 C CA . THR A 1 91 ? -4.211 -3.327 9.701 1.00 93.06 91 THR A CA 1
ATOM 660 C C . THR A 1 91 ? -4.731 -3.880 11.037 1.00 93.06 91 THR A C 1
ATOM 662 O O . THR A 1 91 ? -5.778 -3.408 11.482 1.00 93.06 91 THR A O 1
ATOM 665 N N . PRO A 1 92 ? -4.039 -4.800 11.747 1.00 93.56 92 PRO A N 1
ATOM 666 C CA . PRO A 1 92 ? -4.494 -5.266 13.060 1.00 93.56 92 PRO A CA 1
ATOM 667 C C . PRO A 1 92 ? -4.609 -4.136 14.094 1.00 93.56 92 PRO A C 1
ATOM 669 O O . PRO A 1 92 ? -5.524 -4.164 14.912 1.00 93.56 92 PRO A O 1
ATOM 672 N N . VAL A 1 93 ? -3.750 -3.111 14.026 1.00 92.44 93 VAL A N 1
ATOM 673 C CA . VAL A 1 93 ? -3.824 -1.936 14.914 1.00 92.44 93 VAL A CA 1
ATOM 674 C C . VAL A 1 93 ? -5.115 -1.155 14.670 1.00 92.44 93 VAL A C 1
ATOM 676 O O . VAL A 1 93 ? -5.823 -0.827 15.618 1.00 92.44 93 VAL A O 1
ATOM 679 N N . VAL A 1 94 ? -5.483 -0.907 13.411 1.00 91.94 94 VAL A N 1
ATOM 680 C CA . VAL A 1 94 ? -6.741 -0.223 13.068 1.00 91.94 94 VAL A CA 1
ATOM 681 C C . VAL A 1 94 ? -7.953 -1.034 13.522 1.00 91.94 94 VAL A C 1
ATOM 683 O O . VAL A 1 94 ? -8.913 -0.455 14.025 1.00 91.94 94 VAL A O 1
ATOM 686 N N . TYR A 1 95 ? -7.903 -2.363 13.404 1.00 92.00 95 TYR A N 1
ATOM 687 C CA . TYR A 1 95 ? -8.957 -3.245 13.913 1.00 92.00 95 TYR A CA 1
ATOM 688 C C . TYR A 1 95 ? -9.061 -3.253 15.442 1.00 92.00 95 TYR A C 1
ATOM 690 O O . TYR A 1 95 ? -10.160 -3.428 15.958 1.00 92.00 95 TYR A O 1
ATOM 698 N N . ALA A 1 96 ? -7.947 -3.079 16.157 1.00 90.38 96 ALA A N 1
ATOM 699 C CA . ALA A 1 96 ? -7.931 -3.045 17.617 1.00 90.38 96 ALA A CA 1
ATOM 700 C C . ALA A 1 96 ? -8.396 -1.693 18.180 1.00 90.38 96 ALA A C 1
ATOM 702 O O . ALA A 1 96 ? -9.030 -1.652 19.229 1.00 90.38 96 ALA A O 1
ATOM 703 N N . VAL A 1 97 ? -8.076 -0.591 17.496 1.00 89.56 97 VAL A N 1
ATOM 704 C CA . VAL A 1 97 ? -8.352 0.771 17.985 1.00 89.56 97 VAL A CA 1
ATOM 705 C C . VAL A 1 97 ? -9.732 1.275 17.548 1.00 89.56 97 VAL A C 1
ATOM 707 O O . VAL A 1 97 ? -10.289 2.164 18.189 1.00 89.56 97 VAL A O 1
ATOM 710 N N . ARG A 1 98 ? -10.315 0.738 16.466 1.00 84.31 98 ARG A N 1
ATOM 711 C CA . ARG A 1 98 ? -11.654 1.149 16.026 1.00 84.31 98 ARG A CA 1
ATOM 712 C C . ARG A 1 98 ? -12.766 0.313 16.669 1.00 84.31 98 ARG A C 1
ATOM 714 O O . ARG A 1 98 ? -12.787 -0.899 16.460 1.00 84.31 98 ARG A O 1
ATOM 721 N N . 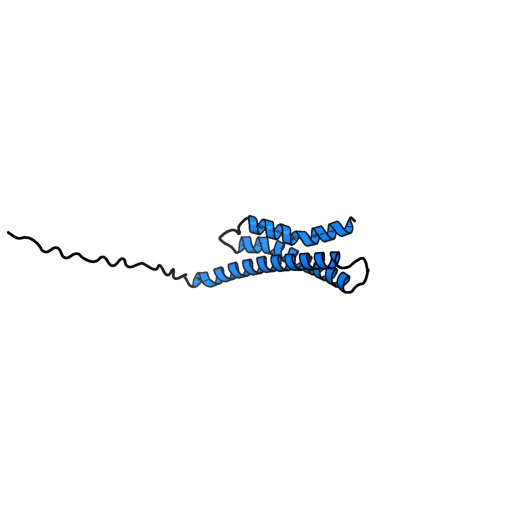PRO A 1 99 ? -13.764 0.952 17.309 1.00 82.44 99 PRO A N 1
ATOM 722 C CA . PRO A 1 99 ? -14.984 0.260 17.721 1.00 82.44 99 PRO A CA 1
ATOM 723 C C . PRO A 1 99 ? -15.810 -0.205 16.507 1.00 82.44 99 PRO A C 1
ATOM 725 O O . PRO A 1 99 ? -16.300 -1.333 16.486 1.00 82.44 99 PRO A O 1
ATOM 728 N N . ASP A 1 100 ? -15.887 0.620 15.456 1.00 85.38 100 ASP A N 1
ATOM 729 C CA . ASP A 1 100 ? -16.538 0.270 14.192 1.00 85.38 100 ASP A CA 1
ATOM 730 C C . ASP A 1 100 ? -15.533 -0.271 13.177 1.00 85.38 100 ASP A C 1
ATOM 732 O O . ASP A 1 100 ? -14.626 0.434 12.715 1.00 85.38 100 ASP A O 1
ATOM 736 N N . ARG A 1 101 ? -15.718 -1.536 12.789 1.00 85.19 101 ARG A N 1
ATOM 737 C CA . ARG A 1 101 ? -14.812 -2.223 11.862 1.00 85.19 101 ARG A CA 1
ATOM 738 C C . ARG A 1 101 ? -14.720 -1.484 10.519 1.00 85.19 101 ARG A C 1
ATOM 740 O O . ARG A 1 101 ? -15.751 -1.077 9.978 1.00 85.19 101 ARG A O 1
ATOM 747 N N . PRO A 1 102 ? -13.512 -1.359 9.936 1.00 86.75 102 PRO A N 1
ATOM 748 C CA . PRO A 1 102 ? -13.357 -0.749 8.623 1.00 86.75 102 PRO A CA 1
ATOM 749 C C . PRO A 1 102 ? -14.136 -1.544 7.557 1.00 86.75 102 PRO A C 1
ATOM 751 O O . PRO A 1 102 ? -14.207 -2.777 7.638 1.00 86.75 102 PRO A O 1
ATOM 754 N N . PRO A 1 103 ? -14.711 -0.878 6.535 1.00 92.19 103 PRO A N 1
ATOM 755 C CA . PRO A 1 103 ? -15.403 -1.566 5.453 1.00 92.19 103 PRO A CA 1
ATOM 756 C C . PRO A 1 103 ? -14.481 -2.585 4.778 1.00 92.19 103 PRO A C 1
ATOM 758 O O . PRO A 1 103 ? -13.343 -2.269 4.427 1.00 92.19 103 PRO A O 1
ATOM 761 N N . ARG A 1 104 ? -14.985 -3.803 4.546 1.00 92.19 104 ARG A N 1
ATOM 762 C CA . ARG A 1 104 ? -14.188 -4.914 3.989 1.00 92.19 104 ARG A CA 1
ATOM 763 C C . ARG A 1 104 ? -13.496 -4.549 2.674 1.00 92.19 104 ARG A C 1
ATOM 765 O O . ARG A 1 104 ? -12.357 -4.946 2.469 1.00 92.19 104 ARG A O 1
ATOM 772 N N . ALA A 1 105 ? -14.152 -3.756 1.825 1.00 93.75 105 ALA A N 1
ATOM 773 C CA . ALA A 1 105 ? -13.587 -3.286 0.562 1.00 93.75 105 ALA A CA 1
ATOM 774 C C . ALA A 1 105 ? -12.277 -2.502 0.754 1.00 93.75 105 ALA A C 1
ATOM 776 O O . ALA A 1 105 ? -11.325 -2.713 0.009 1.00 93.75 105 ALA A O 1
ATOM 777 N N . VAL A 1 106 ? -12.198 -1.654 1.786 1.00 92.62 106 VAL A N 1
ATOM 778 C CA . VAL A 1 106 ? -10.989 -0.871 2.092 1.00 92.62 106 VAL A CA 1
ATOM 779 C C . VAL A 1 106 ? -9.864 -1.791 2.548 1.00 92.62 106 VAL A C 1
ATOM 781 O O . VAL A 1 106 ? -8.730 -1.643 2.114 1.00 92.62 106 VAL A O 1
ATOM 784 N N . VAL A 1 107 ? -10.179 -2.784 3.379 1.00 94.00 107 VAL A N 1
ATOM 785 C CA . VAL A 1 107 ? -9.191 -3.750 3.878 1.00 94.00 107 VAL A CA 1
ATOM 786 C C . VAL A 1 107 ? -8.617 -4.571 2.727 1.00 94.00 107 VAL A C 1
ATOM 788 O O . VAL A 1 107 ? -7.402 -4.679 2.609 1.00 94.00 107 VAL A O 1
ATOM 791 N N . VAL A 1 108 ? -9.473 -5.084 1.839 1.00 95.94 108 VAL A N 1
ATOM 792 C CA . VAL A 1 108 ? -9.038 -5.812 0.636 1.00 95.94 108 VAL A CA 1
ATOM 793 C C . VAL A 1 108 ? -8.174 -4.922 -0.260 1.00 95.94 108 VAL A C 1
ATOM 795 O O . VAL A 1 108 ? -7.131 -5.371 -0.727 1.00 95.94 108 VAL A O 1
ATOM 798 N N . ALA A 1 109 ? -8.557 -3.656 -0.454 1.00 94.44 109 ALA A N 1
ATOM 799 C CA . ALA A 1 109 ? -7.772 -2.708 -1.238 1.00 94.44 109 ALA A CA 1
ATOM 800 C C . ALA A 1 109 ? -6.384 -2.467 -0.629 1.00 94.44 109 ALA A C 1
ATOM 802 O O . ALA A 1 109 ? -5.390 -2.547 -1.344 1.00 94.44 109 ALA A O 1
ATOM 803 N N . VAL A 1 110 ? -6.284 -2.238 0.684 1.00 95.00 110 VAL A N 1
ATOM 804 C CA . VAL A 1 110 ? -4.984 -2.054 1.349 1.00 95.00 110 VAL A CA 1
ATOM 805 C C . VAL A 1 110 ? -4.131 -3.317 1.258 1.00 95.00 110 VAL A C 1
ATOM 807 O O . VAL A 1 110 ? -2.933 -3.212 1.009 1.00 95.00 110 VAL A O 1
ATOM 810 N N . PHE A 1 111 ? -4.732 -4.502 1.380 1.00 95.75 111 PHE A N 1
ATOM 811 C CA . PHE A 1 111 ? -4.012 -5.758 1.174 1.00 95.75 111 PHE A CA 1
ATOM 812 C C . PHE A 1 111 ? -3.456 -5.881 -0.247 1.00 95.75 111 PHE A C 1
ATOM 814 O O . PHE A 1 111 ? -2.275 -6.182 -0.416 1.00 95.75 111 PHE A O 1
ATOM 821 N N . ALA A 1 112 ? -4.277 -5.600 -1.259 1.00 96.44 112 ALA A N 1
ATOM 822 C CA . ALA A 1 112 ? -3.856 -5.638 -2.656 1.00 96.44 112 ALA A CA 1
ATOM 823 C C . ALA A 1 112 ? -2.739 -4.621 -2.942 1.00 96.44 112 ALA A C 1
ATOM 825 O O . ALA A 1 112 ? -1.721 -4.972 -3.536 1.00 96.44 112 ALA A O 1
ATOM 826 N N . ILE A 1 113 ? -2.894 -3.382 -2.470 1.00 95.50 113 ILE A N 1
ATOM 827 C CA . ILE A 1 113 ? -1.917 -2.301 -2.659 1.00 95.50 113 ILE A CA 1
ATOM 828 C C . ILE A 1 113 ? -0.606 -2.607 -1.925 1.00 95.50 113 ILE A C 1
ATOM 830 O O . ILE A 1 113 ? 0.469 -2.463 -2.502 1.00 95.50 113 ILE A O 1
ATOM 834 N N . GLY A 1 114 ? -0.680 -3.052 -0.669 1.00 9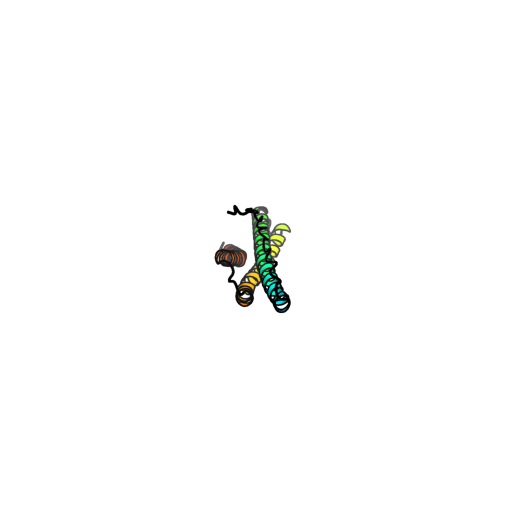4.19 114 GLY A N 1
ATOM 835 C CA . GLY A 1 114 ? 0.493 -3.372 0.144 1.00 94.19 114 GLY A CA 1
ATOM 836 C C . GLY A 1 114 ? 1.285 -4.563 -0.398 1.00 94.19 114 GLY A C 1
ATOM 837 O O . GLY A 1 114 ? 2.513 -4.569 -0.312 1.00 94.19 114 GLY A O 1
ATOM 838 N N . ALA A 1 115 ? 0.604 -5.544 -0.999 1.00 94.75 115 ALA A N 1
ATOM 839 C CA . ALA A 1 115 ? 1.235 -6.709 -1.617 1.00 94.75 115 ALA A CA 1
ATOM 840 C C . ALA A 1 115 ? 1.778 -6.434 -3.032 1.00 94.75 115 ALA A C 1
ATOM 842 O O . ALA A 1 115 ? 2.752 -7.066 -3.441 1.00 94.75 115 ALA A O 1
ATOM 843 N N . ALA A 1 116 ? 1.201 -5.483 -3.774 1.00 95.19 116 ALA A N 1
ATOM 844 C CA . ALA A 1 116 ? 1.577 -5.181 -5.157 1.00 95.19 116 ALA A CA 1
ATOM 845 C C . ALA A 1 116 ? 3.095 -5.012 -5.402 1.00 95.19 116 ALA A C 1
ATOM 847 O O . ALA A 1 116 ? 3.616 -5.690 -6.293 1.00 95.19 116 ALA A O 1
ATOM 848 N N . PRO A 1 117 ? 3.852 -4.194 -4.639 1.00 92.50 117 PRO A N 1
ATOM 849 C CA . PRO A 1 117 ? 5.281 -4.011 -4.904 1.00 92.50 117 PRO A CA 1
ATOM 850 C C . PRO A 1 117 ? 6.109 -5.284 -4.653 1.00 92.50 117 PRO A C 1
ATOM 852 O O . PRO A 1 117 ? 7.160 -5.465 -5.268 1.00 92.50 117 PRO A O 1
ATOM 855 N N . TRP A 1 118 ? 5.633 -6.196 -3.800 1.00 94.25 118 TRP A N 1
ATOM 856 C CA . TRP A 1 118 ? 6.261 -7.504 -3.586 1.00 94.25 118 TRP A CA 1
ATOM 857 C C . TRP A 1 118 ? 6.018 -8.440 -4.763 1.00 94.25 118 TRP A C 1
ATOM 859 O O . TRP A 1 118 ? 6.956 -9.078 -5.235 1.00 94.25 118 TRP A O 1
ATOM 869 N N . VAL A 1 119 ? 4.783 -8.472 -5.271 1.00 94.50 119 VAL A N 1
ATOM 870 C CA . VAL A 1 119 ? 4.420 -9.259 -6.457 1.00 94.50 119 VAL A CA 1
ATOM 871 C C . VAL A 1 119 ? 5.222 -8.798 -7.672 1.00 94.50 119 VAL A C 1
ATOM 873 O O . VAL A 1 119 ? 5.772 -9.631 -8.384 1.00 94.50 119 VAL A O 1
ATOM 876 N N . ILE A 1 120 ? 5.357 -7.484 -7.878 1.00 91.75 120 ILE A N 1
ATOM 877 C CA . ILE A 1 120 ? 6.157 -6.923 -8.979 1.00 91.75 120 ILE A CA 1
ATOM 878 C C . ILE A 1 120 ? 7.624 -7.337 -8.851 1.00 91.75 120 ILE A C 1
ATOM 880 O O . ILE A 1 120 ? 8.239 -7.738 -9.836 1.00 91.75 120 ILE A O 1
ATOM 884 N N . HIS A 1 121 ? 8.191 -7.262 -7.646 1.00 89.94 121 HIS A N 1
ATOM 885 C CA . HIS A 1 121 ? 9.571 -7.680 -7.421 1.00 89.94 121 HIS A CA 1
ATOM 886 C C . HIS A 1 121 ? 9.767 -9.181 -7.675 1.00 89.94 121 HIS A C 1
ATOM 888 O O . HIS A 1 121 ? 10.716 -9.557 -8.352 1.00 89.94 121 HIS A O 1
ATOM 894 N N . ALA A 1 122 ? 8.850 -10.028 -7.197 1.00 91.81 122 ALA A N 1
ATOM 895 C CA . ALA A 1 122 ? 8.889 -11.467 -7.444 1.00 91.81 122 ALA A CA 1
ATOM 896 C C . ALA A 1 122 ? 8.743 -11.801 -8.937 1.00 91.81 122 ALA A C 1
ATOM 898 O O . ALA A 1 122 ? 9.477 -12.640 -9.446 1.00 91.81 122 ALA A O 1
ATOM 899 N N . ALA A 1 123 ? 7.855 -11.109 -9.657 1.00 91.88 123 ALA A N 1
ATOM 900 C CA . ALA A 1 123 ? 7.686 -11.285 -11.097 1.00 91.88 123 ALA A CA 1
ATOM 901 C C . ALA A 1 123 ? 8.964 -10.933 -11.874 1.00 91.88 123 ALA A C 1
ATOM 903 O O . ALA A 1 123 ? 9.323 -11.648 -12.800 1.00 91.88 123 ALA A O 1
ATOM 904 N N . ARG A 1 124 ? 9.683 -9.878 -11.466 1.00 87.25 124 ARG A N 1
ATOM 905 C CA . ARG A 1 124 ? 10.981 -9.511 -12.062 1.00 87.25 124 ARG A CA 1
ATOM 906 C C . ARG A 1 124 ? 12.091 -10.526 -11.802 1.00 87.25 124 ARG A C 1
ATOM 908 O O . ARG A 1 124 ? 13.028 -10.566 -12.575 1.00 87.25 124 ARG A O 1
ATOM 915 N N . LEU A 1 125 ? 12.018 -11.296 -10.716 1.00 87.69 125 LEU A N 1
ATOM 916 C CA . LEU A 1 125 ? 13.002 -12.344 -10.419 1.00 87.69 125 LEU A CA 1
ATOM 917 C C . LEU A 1 125 ? 12.767 -13.627 -11.229 1.00 87.69 125 LEU A C 1
ATOM 919 O O . LEU A 1 125 ? 13.656 -14.469 -11.295 1.00 87.69 125 LEU A O 1
ATOM 923 N N . LEU A 1 126 ? 11.562 -13.806 -11.777 1.00 89.62 126 LEU A N 1
ATOM 924 C CA . LEU A 1 126 ? 11.164 -15.002 -12.524 1.00 89.62 126 LEU A CA 1
ATOM 925 C C . LEU A 1 126 ? 11.287 -14.848 -14.048 1.00 89.62 126 LEU A C 1
ATOM 927 O O . LEU A 1 126 ? 11.193 -15.854 -14.749 1.00 89.62 126 LEU A O 1
ATOM 931 N N . LEU A 1 127 ? 11.437 -13.617 -14.541 1.00 84.31 127 LEU A N 1
ATOM 932 C CA . LEU A 1 127 ? 11.603 -13.268 -15.957 1.00 84.31 127 LEU A CA 1
ATOM 933 C C . LEU A 1 127 ? 13.077 -13.005 -16.262 1.00 84.31 127 LEU A C 1
ATOM 935 O O . LEU A 1 127 ? 13.508 -13.411 -17.361 1.00 84.31 127 LEU A O 1
#

Sequence (127 aa):
MSRKKRTTGRSVKRSRRTTVSQPAIGAEEDRRSVAATVGWLLAALATLLGTIVALVVSLAAPSTEGSMLALLAEYLLVASRISGAVALLMTPVVYAVRPDRPPRAVVVAVFAIGAAPWVIHAARLLL

Secondary structure (DSSP, 8-state):
-----------------------GGGHHHHHHHHHHHHHHHHHHHHHHHHHHHHHHHHHHS-S-TT-HHHHHHHHHHHHHHHHHHHHHHHHHHHHHH-SSPPPHHHHHHHHHHHHHHHHHHHHHHH-